Protein AF-A0A376ZKW9-F1 (afdb_monomer_lite)

Radius of gyration: 16.76 Å; chains: 1; bounding box: 51×26×42 Å

Organism: Escherichia coli (NCBI:txid562)

Secondary structure (DSSP, 8-state):
-GGG------HHHHHHHHHHT--STTT---BHHHHHHHH--BGGGTBS--HHHHHHH-THHHHSS-SSS----B-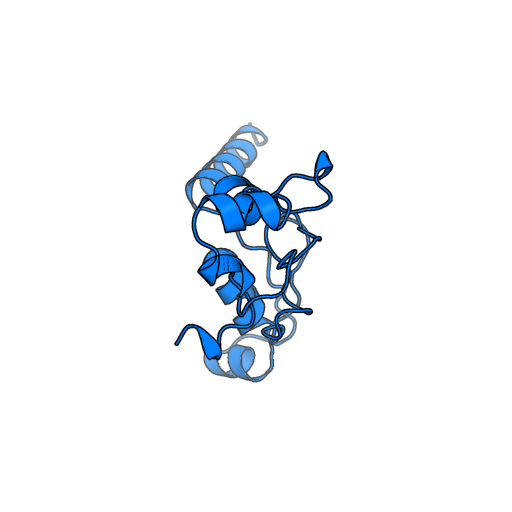TTS--EE--HHHHHHHT--TTPEEPPP--HHHHHHHHHHHHTS--

Sequence (120 aa):
MAQSAASWIELCDWVPALLSGTTRPQDIRRGRCSAGHKSLWHESWGGLPPASFFDELDPLLNRHLPSPLFTDTWTADIPVGTLCPEWAQRLGLPESVVISGGAFDCHMAQLAQAHSLTHW

Structure (mmCIF, N/CA/C/O backbone):
data_AF-A0A376ZKW9-F1
#
_entry.id   AF-A0A376ZKW9-F1
#
loop_
_atom_site.group_PDB
_atom_site.id
_atom_site.type_symbol
_atom_site.label_atom_id
_atom_site.label_alt_id
_atom_site.label_comp_id
_atom_site.label_asym_id
_atom_site.label_entity_id
_atom_site.label_seq_id
_atom_site.pdbx_PDB_ins_code
_atom_site.Cartn_x
_atom_site.Cartn_y
_atom_site.Cartn_z
_atom_site.occupancy
_atom_site.B_iso_or_equiv
_atom_site.auth_seq_id
_atom_site.auth_comp_id
_atom_site.auth_asym_id
_atom_site.auth_atom_id
_atom_site.pdbx_PDB_model_num
ATOM 1 N N . MET A 1 1 ? 21.704 2.973 3.238 1.00 59.31 1 MET A N 1
ATOM 2 C CA . MET A 1 1 ? 20.279 3.224 2.923 1.00 59.31 1 MET A CA 1
ATOM 3 C C . MET A 1 1 ? 19.824 2.373 1.741 1.00 59.31 1 MET A C 1
ATOM 5 O O . MET A 1 1 ? 18.978 1.524 1.963 1.00 59.31 1 MET A O 1
ATOM 9 N N . ALA A 1 2 ? 20.424 2.492 0.546 1.00 70.38 2 ALA A N 1
ATOM 10 C CA . ALA A 1 2 ? 20.012 1.710 -0.635 1.00 70.38 2 ALA A CA 1
ATOM 11 C C . ALA A 1 2 ? 20.036 0.176 -0.444 1.00 70.38 2 ALA A C 1
ATOM 13 O O . ALA A 1 2 ? 19.089 -0.499 -0.818 1.00 70.38 2 ALA A O 1
ATOM 14 N N . GLN A 1 3 ? 21.072 -0.374 0.201 1.00 79.31 3 GLN A N 1
ATOM 15 C CA . GLN A 1 3 ? 21.231 -1.828 0.396 1.00 79.31 3 GLN A CA 1
ATOM 16 C C . GLN A 1 3 ? 20.186 -2.472 1.327 1.00 79.31 3 GLN A C 1
ATOM 18 O O . GLN A 1 3 ? 20.089 -3.692 1.374 1.00 79.31 3 GLN A O 1
ATOM 23 N N . SER A 1 4 ? 19.445 -1.673 2.100 1.00 85.88 4 SER A N 1
ATOM 24 C CA . SER A 1 4 ? 18.435 -2.161 3.053 1.00 85.88 4 SER A CA 1
ATOM 25 C C . SER A 1 4 ? 17.008 -1.870 2.593 1.00 85.88 4 SER A C 1
ATOM 27 O O . SER A 1 4 ? 16.061 -2.180 3.311 1.00 85.88 4 SER A O 1
ATOM 29 N N . ALA A 1 5 ? 16.843 -1.236 1.429 1.00 86.75 5 ALA A N 1
ATOM 30 C CA . ALA A 1 5 ? 15.532 -0.993 0.857 1.00 86.75 5 ALA A CA 1
ATOM 31 C C . ALA A 1 5 ? 14.960 -2.307 0.308 1.00 86.75 5 ALA A C 1
ATOM 33 O O . ALA A 1 5 ? 15.656 -3.050 -0.374 1.00 86.75 5 ALA A O 1
ATOM 34 N N . ALA A 1 6 ? 13.690 -2.579 0.609 1.00 88.75 6 ALA A N 1
ATOM 35 C CA . ALA A 1 6 ? 12.981 -3.770 0.130 1.00 88.75 6 ALA A CA 1
ATOM 36 C C . ALA A 1 6 ? 11.796 -3.430 -0.789 1.00 88.75 6 ALA A C 1
ATOM 38 O O . ALA A 1 6 ? 11.310 -4.289 -1.515 1.00 88.75 6 ALA A O 1
ATOM 39 N N . SER A 1 7 ? 11.308 -2.188 -0.741 1.00 91.25 7 SER A N 1
ATOM 40 C CA . SER A 1 7 ? 10.211 -1.689 -1.570 1.00 91.25 7 SER A CA 1
ATOM 41 C C . SER A 1 7 ? 10.191 -0.162 -1.560 1.00 91.25 7 SER A C 1
ATOM 43 O O . SER A 1 7 ? 10.809 0.476 -0.707 1.00 91.25 7 SER A O 1
ATOM 45 N N . TRP A 1 8 ? 9.409 0.407 -2.472 1.00 90.38 8 TRP A N 1
ATOM 46 C CA . TRP A 1 8 ? 8.934 1.785 -2.430 1.00 90.38 8 TRP A CA 1
ATOM 47 C C . TRP A 1 8 ? 7.417 1.822 -2.176 1.00 90.38 8 TRP A C 1
ATOM 49 O O . TRP A 1 8 ? 6.711 0.862 -2.510 1.00 90.38 8 TRP A O 1
ATOM 59 N N . ILE A 1 9 ? 6.926 2.890 -1.548 1.00 93.19 9 ILE A N 1
ATOM 60 C CA . ILE A 1 9 ? 5.506 3.127 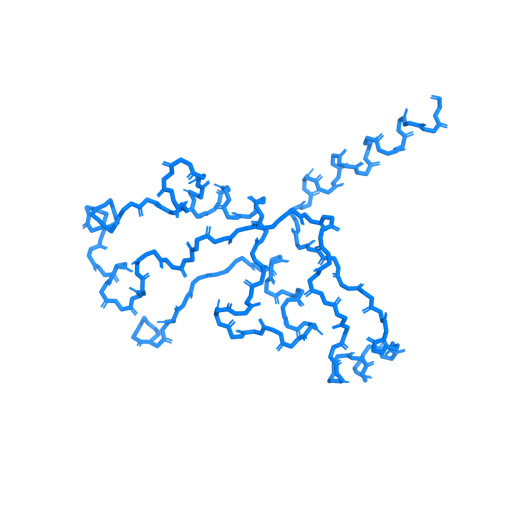-1.261 1.00 93.19 9 ILE A CA 1
ATOM 61 C C . ILE A 1 9 ? 5.254 4.635 -1.098 1.00 93.19 9 ILE A C 1
ATOM 63 O O . ILE A 1 9 ? 6.109 5.342 -0.565 1.00 93.19 9 ILE A O 1
ATOM 67 N N . GLU A 1 10 ? 4.083 5.117 -1.522 1.00 94.38 10 GLU A N 1
ATOM 68 C CA . GLU A 1 10 ? 3.627 6.475 -1.210 1.00 94.38 10 GLU A CA 1
ATOM 69 C C . GLU A 1 10 ? 3.164 6.628 0.240 1.00 94.38 10 GLU A C 1
ATOM 71 O O . GLU A 1 10 ? 2.652 5.696 0.864 1.00 94.38 10 GLU A O 1
ATOM 76 N N . LEU A 1 11 ? 3.252 7.851 0.763 1.00 93.88 11 LEU A N 1
ATOM 77 C CA . LEU A 1 11 ? 2.831 8.135 2.137 1.00 93.88 11 LEU A CA 1
ATOM 78 C C . LEU A 1 11 ? 1.331 7.878 2.353 1.00 93.88 11 LEU A C 1
ATOM 80 O O . LEU A 1 11 ? 0.938 7.381 3.409 1.00 93.88 11 LEU A O 1
ATOM 84 N N . CYS A 1 12 ? 0.501 8.191 1.352 1.00 93.00 12 CYS A N 1
ATOM 85 C CA . CYS A 1 12 ? -0.945 7.983 1.429 1.00 93.00 12 CYS A CA 1
ATOM 86 C C . CYS A 1 12 ? -1.330 6.501 1.545 1.00 93.00 12 CYS A C 1
ATOM 88 O O . CYS A 1 12 ? -2.382 6.216 2.105 1.00 93.00 12 CYS A O 1
ATOM 90 N N . ASP A 1 13 ? -0.473 5.576 1.102 1.00 94.88 13 ASP A N 1
ATOM 91 C CA . ASP A 1 13 ? -0.650 4.129 1.276 1.00 94.88 13 ASP A CA 1
ATOM 92 C C . ASP A 1 13 ? 0.046 3.611 2.544 1.00 94.88 13 ASP A C 1
ATOM 94 O O . ASP A 1 13 ? -0.426 2.676 3.193 1.00 94.88 13 ASP A O 1
ATOM 98 N N . TRP A 1 14 ? 1.160 4.243 2.934 1.00 96.31 14 TRP A N 1
ATOM 99 C CA . TRP A 1 14 ? 1.902 3.887 4.142 1.00 96.31 14 TRP A CA 1
ATOM 100 C C . TRP A 1 14 ? 1.100 4.132 5.415 1.00 96.31 14 TRP A C 1
ATOM 102 O O . TRP A 1 14 ? 1.113 3.290 6.309 1.00 96.31 14 TRP A O 1
ATOM 112 N N . VAL A 1 15 ? 0.389 5.260 5.510 1.00 96.44 15 VAL A N 1
ATOM 113 C CA . VAL A 1 15 ? -0.397 5.590 6.708 1.00 96.44 15 VAL A CA 1
ATOM 114 C C . VAL A 1 15 ? -1.491 4.542 6.969 1.00 96.44 15 VAL A C 1
ATOM 116 O O . VAL A 1 15 ? -1.499 3.989 8.068 1.00 96.44 15 VAL A O 1
ATOM 119 N N . PRO A 1 16 ? -2.357 4.174 6.002 1.00 95.62 16 PRO A N 1
ATOM 120 C CA . PRO A 1 16 ? -3.300 3.072 6.174 1.00 95.62 16 PRO A CA 1
ATOM 121 C C . PRO A 1 16 ? -2.637 1.749 6.569 1.00 95.62 16 PRO A C 1
ATOM 123 O O . PRO A 1 16 ? -3.116 1.099 7.493 1.00 95.62 16 PRO A O 1
ATOM 126 N N . ALA A 1 17 ? -1.520 1.377 5.930 1.00 97.00 17 ALA A N 1
ATOM 127 C CA . ALA A 1 17 ? -0.794 0.144 6.247 1.00 97.00 17 ALA A CA 1
ATOM 128 C C . ALA A 1 17 ? -0.204 0.145 7.668 1.00 97.00 17 ALA A C 1
ATOM 130 O O . ALA A 1 17 ? -0.170 -0.885 8.342 1.00 97.00 17 ALA A O 1
ATOM 131 N N . LEU A 1 18 ? 0.260 1.303 8.138 1.00 97.62 18 LEU A N 1
ATOM 132 C CA . LEU A 1 18 ? 0.753 1.496 9.496 1.00 97.62 18 LEU A CA 1
ATOM 133 C C . LEU A 1 18 ? -0.382 1.351 10.516 1.00 97.62 18 LEU A C 1
ATOM 135 O O . LEU A 1 18 ? -0.214 0.657 11.517 1.00 97.62 18 LEU A O 1
ATOM 139 N N . LEU A 1 19 ? -1.535 1.964 10.236 1.00 97.88 19 LEU A N 1
ATOM 140 C CA . LEU A 1 19 ? -2.724 1.908 11.086 1.00 97.88 19 LEU A CA 1
ATOM 141 C C . LEU A 1 19 ? -3.326 0.498 11.167 1.00 97.88 19 LEU A C 1
ATOM 143 O O . LEU A 1 19 ? -3.829 0.122 12.223 1.00 97.88 19 LEU A O 1
ATOM 147 N N . SER A 1 20 ? -3.258 -0.287 10.088 1.00 97.38 20 SER A N 1
ATOM 148 C CA . SER A 1 20 ? -3.754 -1.670 10.034 1.00 97.38 20 SER A CA 1
ATOM 149 C C . SER A 1 20 ? -2.730 -2.723 10.469 1.00 97.38 20 SER A C 1
ATOM 151 O O . SER A 1 20 ? -3.075 -3.894 10.618 1.00 97.38 20 SER A O 1
ATOM 153 N N . GLY A 1 21 ? -1.462 -2.345 10.657 1.00 97.25 21 GLY A N 1
ATOM 154 C CA . GLY A 1 21 ? -0.378 -3.284 10.961 1.00 97.25 21 GLY A CA 1
ATOM 155 C C . GLY A 1 21 ? 0.075 -4.144 9.771 1.00 97.25 21 GLY A C 1
ATOM 156 O O . GLY A 1 21 ? 0.739 -5.161 9.965 1.00 97.25 21 GLY A O 1
ATOM 157 N N . THR A 1 22 ? -0.242 -3.755 8.533 1.00 96.38 22 THR A N 1
ATOM 158 C CA . THR A 1 22 ? 0.118 -4.481 7.300 1.00 96.38 22 THR A CA 1
ATOM 159 C C . THR A 1 22 ? 1.349 -3.878 6.612 1.00 96.38 22 THR A C 1
ATOM 161 O O . THR A 1 22 ? 1.363 -3.687 5.401 1.00 96.38 22 THR A O 1
ATOM 164 N N . THR A 1 23 ? 2.392 -3.536 7.376 1.00 95.75 23 THR A N 1
ATOM 165 C CA . THR A 1 23 ? 3.574 -2.786 6.893 1.00 95.75 23 THR A CA 1
ATOM 166 C C . THR A 1 23 ? 4.637 -3.633 6.191 1.00 95.75 23 THR A C 1
ATOM 168 O O . THR A 1 23 ? 5.613 -3.093 5.668 1.00 95.75 23 THR A O 1
ATOM 171 N N . ARG A 1 24 ? 4.485 -4.961 6.165 1.00 94.62 24 ARG A N 1
ATOM 172 C CA . ARG A 1 24 ? 5.384 -5.841 5.406 1.00 94.62 24 ARG A CA 1
ATOM 173 C C . ARG A 1 24 ? 5.153 -5.618 3.901 1.00 94.62 24 ARG A C 1
ATOM 175 O O . ARG A 1 24 ? 3.994 -5.615 3.494 1.00 94.62 24 ARG A O 1
ATOM 182 N N . PRO A 1 25 ? 6.193 -5.466 3.056 1.00 92.62 25 PRO A N 1
ATOM 183 C CA . PRO A 1 25 ? 6.037 -5.077 1.648 1.00 92.62 25 PRO A CA 1
ATOM 184 C C . PRO A 1 25 ? 5.012 -5.875 0.829 1.00 92.62 25 PRO A C 1
ATOM 186 O O . PRO A 1 25 ? 4.352 -5.295 -0.037 1.00 92.62 25 PRO A O 1
ATOM 189 N N . GLN A 1 26 ? 4.885 -7.174 1.115 1.00 91.88 26 GLN A N 1
ATOM 190 C CA . GLN A 1 26 ? 3.961 -8.105 0.466 1.00 91.88 26 GLN A CA 1
ATOM 191 C C . GLN A 1 26 ? 2.506 -8.004 0.956 1.00 91.88 26 GLN A C 1
ATOM 193 O O . GLN A 1 26 ? 1.607 -8.477 0.274 1.00 91.88 26 GLN A O 1
ATOM 198 N N . ASP A 1 27 ? 2.269 -7.396 2.119 1.00 94.31 27 ASP A N 1
ATOM 199 C CA . ASP A 1 27 ? 0.937 -7.251 2.722 1.00 94.31 27 ASP A CA 1
ATOM 200 C C . ASP A 1 27 ? 0.353 -5.841 2.537 1.00 94.31 27 ASP A C 1
ATOM 202 O O . ASP A 1 27 ? -0.831 -5.611 2.788 1.00 94.31 27 ASP A O 1
ATOM 206 N N . ILE A 1 28 ? 1.171 -4.884 2.091 1.00 94.75 28 ILE A N 1
ATOM 207 C CA . ILE A 1 28 ? 0.749 -3.505 1.842 1.00 94.75 28 ILE A CA 1
ATOM 208 C C . ILE A 1 28 ? -0.211 -3.458 0.650 1.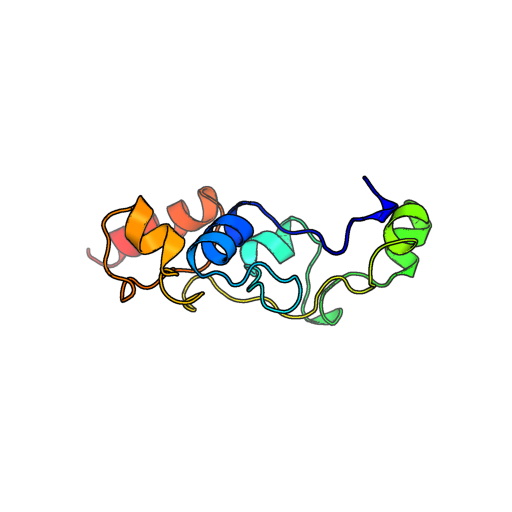00 94.75 28 ILE A C 1
ATOM 210 O O . ILE A 1 28 ? 0.167 -3.756 -0.488 1.00 94.75 28 ILE A O 1
ATOM 214 N N . ARG A 1 29 ? -1.418 -2.938 0.895 1.00 94.50 29 ARG A N 1
ATOM 215 C CA . ARG A 1 29 ? -2.358 -2.550 -0.160 1.00 94.50 29 ARG A CA 1
ATOM 216 C C . ARG A 1 29 ? -2.003 -1.170 -0.712 1.00 94.50 29 ARG A C 1
ATOM 218 O O . ARG A 1 29 ? -2.177 -0.168 -0.030 1.00 94.50 29 ARG A O 1
ATOM 225 N N . ARG A 1 30 ? -1.497 -1.128 -1.946 1.00 94.62 30 ARG A N 1
ATOM 226 C CA . ARG A 1 30 ? -1.086 0.095 -2.655 1.00 94.62 30 ARG A CA 1
ATOM 227 C C . ARG A 1 30 ? -2.240 0.682 -3.467 1.00 94.62 30 ARG A C 1
ATOM 229 O O . ARG A 1 30 ? -2.862 -0.020 -4.268 1.00 94.62 30 ARG A O 1
ATOM 236 N N . GLY A 1 31 ? -2.515 1.968 -3.295 1.00 93.38 31 GLY A N 1
ATOM 237 C CA . GLY A 1 31 ? -3.556 2.672 -4.022 1.00 93.38 31 GLY A CA 1
ATOM 238 C C . GLY A 1 31 ? -3.290 2.690 -5.527 1.00 93.38 31 GLY A C 1
ATOM 239 O O . GLY A 1 31 ? -2.191 2.982 -5.995 1.00 93.38 31 GLY A O 1
ATOM 240 N N . ARG A 1 32 ? -4.323 2.427 -6.331 1.00 92.19 32 ARG A N 1
ATOM 241 C CA . ARG A 1 32 ? -4.252 2.542 -7.798 1.00 92.19 32 ARG A CA 1
ATOM 242 C C . ARG A 1 32 ? -3.940 3.970 -8.242 1.00 92.19 32 ARG A C 1
ATOM 244 O O . ARG A 1 32 ? -3.221 4.181 -9.213 1.00 92.19 32 ARG A O 1
ATOM 251 N N . CYS A 1 33 ? -4.452 4.942 -7.489 1.00 87.19 33 CYS A N 1
ATOM 252 C CA . CYS A 1 33 ? -4.190 6.363 -7.669 1.00 87.19 33 CYS A CA 1
ATOM 253 C C . CYS A 1 33 ? -2.690 6.690 -7.572 1.00 87.19 33 CYS A C 1
ATOM 255 O O . CYS A 1 33 ? -2.117 7.239 -8.514 1.00 87.19 33 CYS A O 1
ATOM 257 N N . SER A 1 34 ? -2.063 6.363 -6.442 1.00 90.62 34 SER A N 1
ATOM 258 C CA . SER A 1 34 ? -0.645 6.617 -6.166 1.00 90.62 34 SER A CA 1
ATOM 259 C C . SER A 1 34 ? 0.252 5.824 -7.109 1.00 90.62 34 SER A C 1
ATOM 261 O O . SER A 1 34 ? 1.100 6.411 -7.781 1.00 90.62 34 SER A O 1
ATOM 263 N N . ALA A 1 35 ? 0.014 4.518 -7.236 1.00 90.94 35 ALA A N 1
ATOM 264 C CA . ALA A 1 35 ? 0.811 3.640 -8.084 1.00 90.94 35 ALA A CA 1
ATOM 265 C C . ALA A 1 35 ? 0.818 4.091 -9.557 1.00 90.94 35 ALA A C 1
ATOM 267 O O . ALA A 1 35 ? 1.882 4.146 -10.176 1.00 90.94 35 ALA A O 1
ATOM 268 N N . GLY A 1 36 ? -0.336 4.478 -10.113 1.00 88.19 36 GLY A N 1
ATOM 269 C CA . GLY A 1 36 ? -0.422 4.947 -11.500 1.00 88.19 36 GLY A CA 1
ATOM 270 C C . GLY A 1 36 ? 0.370 6.235 -11.743 1.00 88.19 36 GLY A C 1
ATOM 271 O O . GLY A 1 36 ? 1.179 6.307 -12.663 1.00 88.19 36 GLY A O 1
ATOM 272 N N . HIS A 1 37 ? 0.198 7.244 -10.882 1.00 87.12 37 HIS A N 1
ATOM 273 C CA . HIS A 1 37 ? 0.789 8.572 -11.094 1.00 87.12 37 HIS A CA 1
ATOM 274 C C . HIS A 1 37 ? 2.253 8.689 -10.658 1.00 87.12 37 HIS A C 1
ATOM 276 O O . HIS A 1 37 ? 2.928 9.638 -11.060 1.00 87.12 37 HIS A O 1
ATOM 282 N N . LYS A 1 38 ? 2.736 7.786 -9.794 1.00 88.25 38 LYS A N 1
ATOM 283 C CA . LYS A 1 38 ? 4.054 7.909 -9.150 1.00 88.25 38 LYS A CA 1
ATOM 284 C C . LYS A 1 38 ? 4.970 6.709 -9.351 1.00 88.25 38 LYS A C 1
ATOM 286 O O . LYS A 1 38 ? 6.178 6.860 -9.209 1.00 88.25 38 LYS A O 1
ATOM 291 N N . SER A 1 39 ? 4.430 5.548 -9.719 1.00 88.50 39 SER A N 1
ATOM 292 C CA . SER A 1 39 ? 5.222 4.342 -10.005 1.00 88.50 39 SER A CA 1
ATOM 293 C C . SER A 1 39 ? 5.121 3.882 -11.454 1.00 88.50 39 SER A C 1
ATOM 295 O O . SER A 1 39 ? 5.677 2.840 -11.781 1.00 88.50 39 SER A O 1
ATOM 297 N N . LEU A 1 40 ? 4.438 4.639 -12.323 1.00 91.19 40 LEU A N 1
ATOM 298 C CA . LEU A 1 40 ? 4.166 4.239 -13.708 1.00 91.19 40 LEU A CA 1
ATOM 299 C C . LEU A 1 40 ? 3.397 2.910 -13.769 1.00 91.19 40 LEU A C 1
ATOM 301 O O . LEU A 1 40 ? 3.635 2.087 -14.648 1.00 91.19 40 LEU A O 1
ATOM 305 N N . TRP A 1 41 ? 2.507 2.665 -12.804 1.00 93.88 41 TRP A N 1
ATOM 306 C CA . TRP A 1 41 ? 1.758 1.418 -12.788 1.00 93.88 41 TRP A CA 1
ATOM 307 C C . TRP A 1 41 ? 0.720 1.386 -13.912 1.00 93.88 41 TRP A C 1
ATOM 309 O O . TRP A 1 41 ? -0.073 2.320 -14.054 1.00 93.88 41 TRP A O 1
ATOM 319 N N . HIS A 1 42 ? 0.680 0.291 -14.667 1.00 90.75 42 HIS A N 1
ATOM 320 C CA . HIS A 1 42 ? -0.355 0.025 -15.655 1.00 90.75 42 HIS A CA 1
ATOM 321 C C . HIS A 1 42 ? -0.618 -1.481 -15.799 1.00 90.75 42 HIS A C 1
ATOM 323 O O . HIS A 1 42 ? 0.306 -2.288 -15.921 1.00 90.75 42 HIS A O 1
ATOM 329 N N . GLU A 1 43 ? -1.897 -1.866 -15.843 1.00 89.38 43 GLU A N 1
ATOM 330 C CA . GLU A 1 43 ? -2.319 -3.273 -15.907 1.00 89.38 43 GLU A CA 1
ATOM 331 C C . GLU A 1 43 ? -1.773 -3.992 -17.148 1.00 89.38 43 GLU A C 1
ATOM 333 O O . GLU A 1 43 ? -1.310 -5.126 -17.055 1.00 89.38 43 GLU A O 1
ATOM 338 N N . SER A 1 44 ? -1.723 -3.313 -18.302 1.00 88.94 44 SER A N 1
ATOM 339 C CA . SER A 1 44 ? -1.204 -3.910 -19.543 1.00 88.94 44 SER A CA 1
ATOM 340 C C . SER A 1 44 ? 0.290 -4.253 -19.494 1.00 88.94 44 SER A C 1
ATOM 342 O O . SER A 1 44 ? 0.780 -4.925 -20.396 1.00 88.94 44 SER A O 1
ATOM 344 N N . TRP A 1 45 ? 1.028 -3.753 -18.499 1.00 85.19 45 TRP A N 1
ATOM 345 C CA . TRP A 1 45 ? 2.442 -4.072 -18.280 1.00 85.19 45 TRP A CA 1
ATOM 346 C C . TRP A 1 45 ? 2.634 -5.163 -17.222 1.00 85.19 45 TRP A C 1
ATOM 348 O O . TRP A 1 45 ? 3.764 -5.511 -16.898 1.00 85.19 45 TRP A O 1
ATOM 358 N N . GLY A 1 46 ? 1.544 -5.706 -16.666 1.00 87.06 46 GLY A N 1
ATOM 359 C CA . GLY A 1 46 ? 1.610 -6.598 -15.509 1.00 87.06 46 GLY A CA 1
ATOM 360 C C . GLY A 1 46 ? 2.009 -5.871 -14.222 1.00 87.06 46 GLY A C 1
ATOM 361 O O . GLY A 1 46 ? 2.481 -6.501 -13.279 1.00 87.06 46 GLY A O 1
ATOM 362 N N . GLY A 1 47 ? 1.843 -4.546 -14.184 1.00 92.31 47 GLY A N 1
ATOM 363 C CA . GLY A 1 47 ? 2.138 -3.721 -13.025 1.00 92.31 47 GLY A CA 1
ATOM 364 C C . GLY A 1 47 ? 3.083 -2.580 -13.357 1.00 92.31 47 GLY A C 1
ATOM 365 O O . GLY A 1 47 ? 2.625 -1.496 -13.684 1.00 92.31 47 GLY A O 1
ATOM 366 N N . LEU A 1 48 ? 4.391 -2.800 -13.253 1.00 92.62 48 LEU A N 1
ATOM 367 C CA . LEU A 1 48 ? 5.414 -1.765 -13.444 1.00 92.62 48 LEU A CA 1
ATOM 368 C C . LEU A 1 48 ? 6.164 -1.954 -14.775 1.00 92.62 48 LEU A C 1
ATOM 370 O O . LEU A 1 48 ? 6.120 -3.048 -15.340 1.00 92.62 48 LEU A O 1
ATOM 374 N N . PRO A 1 49 ? 6.885 -0.928 -15.271 1.00 91.88 49 PRO A N 1
ATOM 375 C CA . PRO A 1 49 ? 7.804 -1.094 -16.393 1.00 91.88 49 PRO A CA 1
ATOM 376 C C . PRO A 1 49 ? 8.815 -2.236 -16.164 1.00 91.88 49 PRO A C 1
ATOM 378 O O . PRO A 1 49 ? 9.177 -2.518 -15.016 1.00 91.88 49 PRO A O 1
ATOM 381 N N . PRO A 1 50 ? 9.302 -2.893 -17.233 1.00 90.62 50 PRO A N 1
ATOM 382 C CA . PRO A 1 50 ?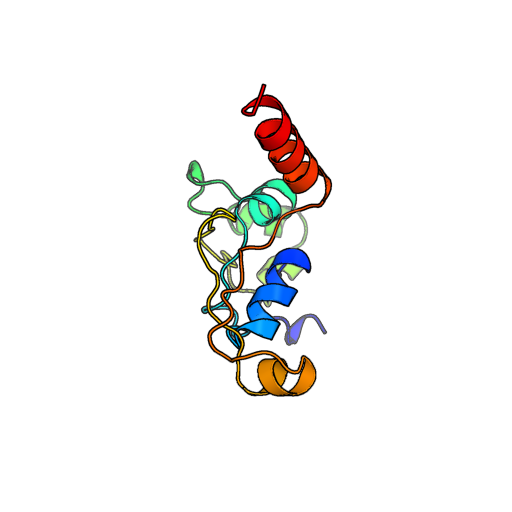 10.273 -3.978 -17.112 1.00 90.62 50 PRO A CA 1
ATOM 383 C C . PRO A 1 50 ? 11.591 -3.485 -16.505 1.00 90.62 50 PRO A C 1
ATOM 385 O O . PRO A 1 50 ? 11.961 -2.326 -16.681 1.00 90.62 50 PRO A O 1
ATOM 388 N N . ALA A 1 51 ? 12.349 -4.380 -15.861 1.00 90.56 51 ALA A N 1
ATOM 389 C CA . ALA A 1 51 ? 13.642 -4.048 -15.252 1.00 90.56 51 ALA A CA 1
ATOM 390 C C . ALA A 1 51 ? 14.571 -3.278 -16.209 1.00 90.56 51 ALA A C 1
ATOM 392 O O . ALA A 1 51 ? 15.134 -2.259 -15.819 1.00 90.56 51 ALA A O 1
ATOM 393 N N . SER A 1 52 ? 14.628 -3.680 -17.485 1.00 92.06 52 SER A N 1
ATOM 394 C CA . SER A 1 52 ? 15.460 -3.029 -18.505 1.00 92.06 52 SER A CA 1
ATOM 395 C C . SER A 1 52 ? 15.184 -1.530 -18.663 1.00 92.06 52 SER A C 1
ATOM 397 O O . SER A 1 52 ? 16.115 -0.770 -18.894 1.00 92.06 52 SER A O 1
ATOM 399 N N . PHE A 1 53 ? 13.934 -1.084 -18.484 1.00 91.69 53 PHE A N 1
ATOM 400 C CA . PHE A 1 53 ? 13.581 0.339 -18.522 1.00 91.69 53 PHE A CA 1
ATOM 401 C C . PHE A 1 53 ? 14.279 1.126 -17.404 1.00 91.69 53 PHE A C 1
ATOM 403 O O . PHE A 1 53 ? 14.780 2.226 -17.623 1.00 91.69 53 PHE A O 1
ATOM 410 N N . PHE A 1 54 ? 14.337 0.557 -16.198 1.00 89.88 54 PHE A N 1
ATOM 411 C CA . PHE A 1 54 ? 15.018 1.183 -15.066 1.00 89.88 54 PHE A CA 1
ATOM 412 C C . PHE A 1 54 ? 16.541 1.031 -15.146 1.00 89.88 54 PHE A C 1
ATOM 414 O O . PHE A 1 54 ? 17.245 1.932 -14.702 1.00 89.88 54 PHE A O 1
ATOM 421 N N . ASP A 1 55 ? 17.052 -0.047 -15.750 1.00 91.69 55 ASP A N 1
ATOM 422 C CA . ASP A 1 55 ? 18.492 -0.223 -15.991 1.00 91.69 55 ASP A CA 1
ATOM 423 C C . ASP A 1 55 ? 19.043 0.807 -16.987 1.00 91.69 55 ASP A C 1
ATOM 425 O O . ASP A 1 55 ? 20.173 1.266 -16.824 1.00 91.69 55 ASP A O 1
ATOM 429 N N . GLU A 1 56 ? 18.248 1.201 -17.990 1.00 93.94 56 GLU A N 1
ATOM 430 C CA . GLU A 1 56 ? 18.592 2.291 -18.913 1.00 93.94 56 GLU A CA 1
ATOM 431 C C . GLU A 1 56 ? 18.662 3.657 -18.211 1.00 93.94 56 GLU A C 1
ATOM 433 O O . GLU A 1 56 ? 19.446 4.514 -18.622 1.00 93.94 56 GLU A O 1
ATOM 438 N N . LEU A 1 57 ? 17.875 3.861 -17.147 1.00 90.62 57 LEU A N 1
ATOM 439 C CA . LEU A 1 57 ? 17.913 5.081 -16.340 1.00 90.62 57 LEU A CA 1
ATOM 440 C C . LEU A 1 57 ? 19.101 5.080 -15.367 1.00 90.62 57 LEU A C 1
ATOM 442 O O . LEU A 1 57 ? 19.909 6.006 -15.381 1.00 90.62 57 LEU A O 1
ATOM 446 N N . ASP A 1 58 ? 19.183 4.061 -14.509 1.00 90.12 58 ASP A N 1
ATOM 447 C CA . ASP A 1 58 ? 20.312 3.798 -13.615 1.00 90.12 58 ASP A CA 1
ATOM 448 C C . ASP A 1 58 ? 20.243 2.342 -13.094 1.00 90.12 58 ASP A C 1
ATOM 450 O O . ASP A 1 58 ? 19.319 2.000 -12.344 1.00 90.12 58 ASP A O 1
ATOM 454 N N . PRO A 1 59 ? 21.244 1.484 -13.381 1.00 87.88 59 PRO A N 1
ATOM 455 C CA . PRO A 1 59 ? 21.289 0.101 -12.899 1.00 87.88 59 PRO A CA 1
ATOM 456 C C . PRO A 1 59 ? 21.222 -0.060 -11.372 1.00 87.88 59 PRO A C 1
ATOM 458 O O . PRO A 1 59 ? 20.968 -1.156 -10.871 1.00 87.88 59 PRO A O 1
ATOM 461 N N . LEU A 1 60 ? 21.482 0.995 -10.589 1.00 87.50 60 LEU A N 1
ATOM 462 C CA . LEU A 1 60 ? 21.313 0.969 -9.135 1.00 87.50 60 LEU A CA 1
ATOM 463 C C . LEU A 1 60 ? 19.857 0.748 -8.704 1.00 87.50 60 LEU A C 1
ATOM 465 O O . LEU A 1 60 ? 19.643 0.222 -7.610 1.00 87.50 60 LEU A O 1
ATOM 469 N N . LEU A 1 61 ? 18.878 1.101 -9.544 1.00 83.88 61 LEU A N 1
ATOM 470 C CA . LEU A 1 61 ? 17.452 0.998 -9.227 1.00 83.88 61 LEU A CA 1
ATOM 471 C C . LEU A 1 61 ? 16.977 -0.454 -9.101 1.00 83.88 61 LEU A C 1
ATOM 473 O O . LEU A 1 61 ? 16.206 -0.755 -8.194 1.00 83.88 61 LEU A O 1
ATOM 477 N N . ASN A 1 62 ? 17.486 -1.364 -9.936 1.00 88.19 62 ASN A N 1
ATOM 478 C CA . ASN A 1 62 ? 17.166 -2.794 -9.849 1.00 88.19 62 ASN A CA 1
ATOM 479 C C . ASN A 1 62 ? 18.207 -3.608 -9.069 1.00 88.19 62 ASN A C 1
ATOM 481 O O . ASN A 1 62 ? 17.969 -4.769 -8.752 1.00 88.19 62 ASN A O 1
ATOM 485 N N . ARG A 1 63 ? 19.374 -3.035 -8.743 1.00 85.94 63 ARG A N 1
ATOM 486 C CA . ARG A 1 63 ? 20.478 -3.788 -8.119 1.00 85.94 63 ARG A CA 1
ATOM 487 C C . ARG A 1 63 ? 20.117 -4.391 -6.760 1.00 85.94 63 ARG A C 1
ATOM 489 O O . ARG A 1 63 ? 20.612 -5.462 -6.417 1.00 85.94 63 ARG A O 1
ATOM 496 N N . HIS A 1 64 ? 19.330 -3.672 -5.965 1.00 83.62 64 HIS A N 1
ATOM 497 C CA . HIS A 1 64 ? 19.022 -4.038 -4.577 1.00 83.62 64 HIS A CA 1
ATOM 498 C C . HIS A 1 64 ? 17.525 -4.192 -4.300 1.00 83.62 64 HIS A C 1
ATOM 500 O O . HIS A 1 64 ? 17.152 -4.527 -3.179 1.00 83.62 64 HIS A O 1
ATOM 506 N N . LEU A 1 65 ? 16.677 -3.956 -5.301 1.00 87.12 65 LEU A N 1
ATOM 507 C CA . LEU A 1 65 ? 15.229 -4.020 -5.177 1.00 87.12 65 LEU A CA 1
ATOM 508 C C . LEU A 1 65 ? 14.666 -5.147 -6.050 1.00 87.12 65 LEU A C 1
ATOM 510 O O . LEU A 1 65 ? 15.199 -5.404 -7.129 1.00 87.12 65 LEU A O 1
ATOM 514 N N . PRO A 1 66 ? 13.590 -5.819 -5.610 1.00 87.69 66 PRO A N 1
ATOM 515 C CA . PRO A 1 66 ? 12.904 -6.787 -6.452 1.00 87.69 66 PRO A CA 1
ATOM 516 C C . PRO A 1 66 ? 12.284 -6.093 -7.673 1.00 87.69 66 PRO A C 1
ATOM 518 O O . PRO A 1 66 ? 11.827 -4.953 -7.588 1.00 87.69 66 PRO A O 1
ATOM 521 N N . SER A 1 67 ? 12.240 -6.802 -8.801 1.00 87.69 67 SER A N 1
ATOM 522 C CA . SER A 1 67 ? 11.593 -6.329 -10.025 1.00 87.69 67 SER A CA 1
ATOM 523 C C . SER A 1 67 ? 10.567 -7.363 -10.518 1.00 87.69 67 SER A C 1
ATOM 525 O O . SER A 1 67 ? 10.950 -8.517 -10.730 1.00 87.69 67 SER A O 1
ATOM 527 N N . PRO A 1 68 ? 9.282 -6.987 -10.688 1.00 89.25 68 PRO A N 1
ATOM 528 C CA . PRO A 1 68 ? 8.696 -5.706 -10.284 1.00 89.25 68 PRO A CA 1
ATOM 529 C C . PRO A 1 68 ? 8.631 -5.568 -8.750 1.00 89.25 68 PRO A C 1
ATOM 531 O O . PRO A 1 68 ? 8.582 -6.560 -8.025 1.00 89.25 68 PRO A O 1
ATOM 534 N N . LEU A 1 69 ? 8.588 -4.330 -8.246 1.00 90.62 69 LEU A N 1
ATOM 535 C CA . LEU A 1 69 ? 8.450 -4.050 -6.807 1.00 90.62 69 LEU A CA 1
ATOM 536 C C . LEU A 1 69 ? 7.124 -4.565 -6.223 1.00 90.62 69 LEU A C 1
ATOM 538 O O . LEU A 1 69 ? 7.052 -4.915 -5.046 1.00 90.62 69 LEU A O 1
ATOM 542 N N . PHE A 1 70 ? 6.067 -4.539 -7.032 1.00 92.81 70 PHE A N 1
ATOM 543 C CA . PHE A 1 70 ? 4.722 -5.019 -6.729 1.00 92.81 70 PHE A CA 1
ATOM 544 C C . PHE A 1 70 ? 3.925 -5.139 -8.036 1.00 92.81 70 PHE A C 1
ATOM 546 O O . PHE A 1 70 ? 4.274 -4.511 -9.038 1.00 92.81 70 PHE A O 1
ATOM 553 N N . THR A 1 71 ? 2.845 -5.919 -8.016 1.00 92.50 71 THR A N 1
ATOM 554 C CA . THR A 1 71 ? 1.955 -6.126 -9.173 1.00 92.50 71 THR A CA 1
ATOM 555 C C . THR A 1 71 ? 0.569 -5.550 -8.934 1.00 92.50 71 THR A C 1
ATOM 557 O O . THR A 1 71 ? 0.034 -4.856 -9.794 1.00 92.50 71 THR A O 1
ATOM 560 N N . ASP A 1 72 ? 0.003 -5.790 -7.756 1.00 92.81 72 ASP A N 1
ATOM 561 C CA . ASP A 1 72 ? -1.401 -5.499 -7.494 1.00 92.81 72 ASP A CA 1
ATOM 562 C C . ASP A 1 72 ? -1.598 -4.087 -6.935 1.00 92.81 72 ASP A C 1
ATOM 564 O O . ASP A 1 72 ? -0.767 -3.546 -6.199 1.00 92.81 72 ASP A O 1
ATOM 568 N N . THR A 1 73 ? -2.733 -3.491 -7.296 1.00 94.44 73 THR A N 1
ATOM 569 C CA . THR A 1 73 ? -3.193 -2.193 -6.792 1.00 94.44 73 THR A CA 1
ATOM 570 C C . THR A 1 73 ? -4.675 -2.260 -6.453 1.00 94.44 73 THR A C 1
ATOM 572 O O . THR A 1 73 ? -5.403 -3.095 -6.993 1.00 94.44 73 THR A O 1
ATOM 575 N N . TRP A 1 74 ? -5.143 -1.360 -5.590 1.00 93.94 74 TRP A N 1
ATOM 576 C CA . TRP A 1 74 ? -6.531 -1.332 -5.126 1.00 93.94 74 TRP A CA 1
ATOM 577 C C . TRP A 1 74 ? -7.122 0.071 -5.222 1.00 93.94 74 TRP A C 1
ATOM 579 O O . TRP A 1 74 ? -6.419 1.074 -5.092 1.00 93.94 74 TRP A O 1
ATOM 589 N N . THR A 1 75 ? -8.421 0.156 -5.481 1.00 91.50 75 THR A N 1
ATOM 590 C CA . THR A 1 75 ? -9.166 1.416 -5.437 1.00 91.50 75 THR A CA 1
ATOM 591 C C . THR A 1 75 ? -9.515 1.773 -3.989 1.00 91.50 75 THR A C 1
ATOM 593 O O . THR A 1 75 ? -9.593 0.899 -3.126 1.00 91.50 75 THR A O 1
ATOM 596 N N . ALA A 1 76 ? -9.666 3.069 -3.700 1.00 86.81 76 ALA A N 1
ATOM 597 C CA . ALA A 1 76 ? -9.775 3.577 -2.328 1.00 86.81 76 ALA A CA 1
ATOM 598 C C . ALA A 1 76 ? -11.056 3.137 -1.585 1.00 86.81 76 ALA A C 1
ATOM 600 O O . ALA A 1 76 ? -11.104 3.195 -0.357 1.00 86.81 76 ALA A O 1
ATOM 601 N N . ASP A 1 77 ? -12.073 2.680 -2.320 1.00 85.75 77 ASP A N 1
ATOM 602 C CA . ASP A 1 77 ? -13.321 2.113 -1.799 1.00 85.75 77 ASP A CA 1
ATOM 603 C C . ASP A 1 77 ? -13.136 0.731 -1.155 1.00 85.75 77 ASP A C 1
ATOM 605 O O . ASP A 1 77 ? -13.959 0.320 -0.338 1.00 85.75 77 ASP A O 1
ATOM 609 N N . ILE A 1 78 ? -12.047 0.025 -1.473 1.00 92.50 78 ILE A N 1
ATOM 610 C CA .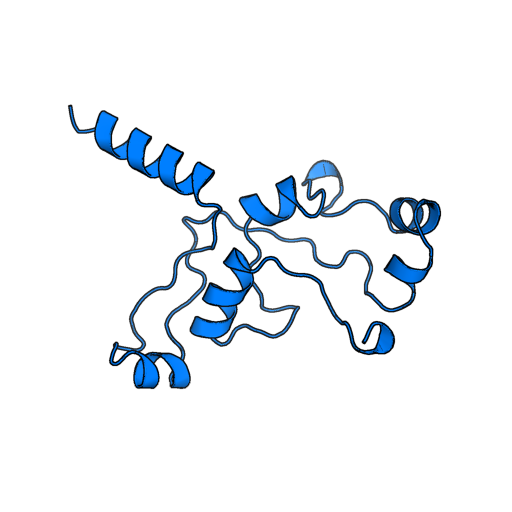 ILE A 1 78 ? -11.724 -1.262 -0.860 1.00 92.50 78 ILE A CA 1
ATOM 611 C C . ILE A 1 78 ? -11.043 -1.003 0.495 1.00 92.50 78 ILE A C 1
ATOM 613 O O . ILE A 1 78 ? -9.973 -0.389 0.529 1.00 92.50 78 ILE A O 1
ATOM 617 N N . PRO A 1 79 ? -11.594 -1.501 1.620 1.00 93.62 79 PRO A N 1
ATOM 618 C CA . PRO A 1 79 ? -10.976 -1.332 2.932 1.00 93.62 79 PRO A CA 1
ATOM 619 C C . PRO A 1 79 ? -9.556 -1.896 2.983 1.00 93.62 79 PRO A C 1
ATOM 621 O O . PRO A 1 79 ? -9.310 -2.994 2.488 1.00 93.62 79 PRO A O 1
ATOM 624 N N . VAL A 1 80 ? -8.622 -1.200 3.631 1.00 94.62 80 VAL A N 1
ATOM 625 C CA . VAL A 1 80 ? -7.262 -1.718 3.872 1.00 94.62 80 VAL A CA 1
ATOM 626 C C . VAL A 1 80 ? -7.264 -2.746 5.001 1.00 94.62 80 VAL A C 1
ATOM 628 O O . VAL A 1 80 ? -6.532 -3.732 4.951 1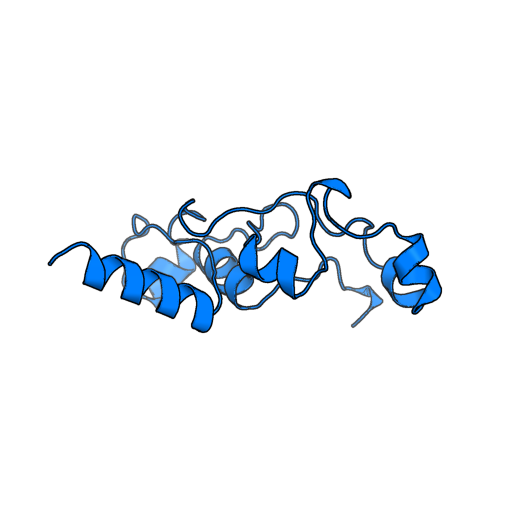.00 94.62 80 VAL A O 1
ATOM 631 N N . GLY A 1 81 ? -8.130 -2.545 5.991 1.00 95.38 81 GLY A N 1
ATOM 632 C CA . GLY A 1 81 ? -8.267 -3.385 7.172 1.00 95.38 81 GLY A CA 1
ATOM 633 C C . GLY A 1 81 ? -8.984 -2.619 8.275 1.00 95.38 81 GLY A C 1
ATOM 634 O O . GLY A 1 81 ? -9.717 -1.667 7.999 1.00 95.38 81 GLY A O 1
ATOM 635 N N . THR A 1 82 ? -8.750 -3.013 9.520 1.00 98.12 82 THR A N 1
ATOM 636 C CA . THR A 1 82 ? -9.185 -2.260 10.699 1.00 98.12 82 THR A CA 1
ATOM 637 C C . THR A 1 82 ? -7.982 -1.814 11.525 1.00 98.12 82 THR A C 1
ATOM 639 O O . THR A 1 82 ? -6.859 -2.241 11.248 1.00 98.12 82 THR A O 1
ATOM 642 N N . LEU A 1 83 ? -8.189 -0.924 12.500 1.00 98.25 83 LEU A N 1
ATOM 643 C CA . LEU A 1 83 ? -7.109 -0.460 13.379 1.00 98.25 83 LEU A CA 1
ATOM 644 C C . LEU A 1 83 ? -6.434 -1.631 14.098 1.00 98.25 83 LEU A C 1
ATOM 646 O O . LEU A 1 83 ? -7.103 -2.462 14.708 1.00 98.25 83 LEU A O 1
ATOM 650 N N . CYS A 1 84 ? -5.102 -1.657 14.072 1.00 98.12 84 CYS A N 1
ATOM 651 C CA . CYS A 1 84 ? -4.335 -2.581 14.893 1.00 98.12 84 CYS A CA 1
ATOM 652 C C . CYS A 1 84 ? -4.353 -2.137 16.371 1.00 98.12 84 CYS A C 1
ATOM 654 O O . CYS A 1 84 ? -4.552 -0.947 16.652 1.00 98.12 84 CYS A O 1
ATOM 656 N N . PRO A 1 85 ? -4.083 -3.049 17.324 1.00 98.25 85 PRO A N 1
ATOM 657 C CA . PRO A 1 85 ? -4.155 -2.742 18.755 1.00 98.25 85 PRO A CA 1
ATOM 658 C C . PRO A 1 85 ? -3.309 -1.531 19.180 1.00 98.25 85 PRO A C 1
ATOM 660 O O . PRO A 1 85 ? -3.757 -0.701 19.971 1.00 98.25 85 PRO A O 1
ATOM 663 N N . GLU A 1 86 ? -2.102 -1.387 18.615 1.00 98.06 86 GLU A N 1
ATOM 664 C CA . GLU A 1 86 ? -1.196 -0.268 18.917 1.00 98.06 86 GLU A CA 1
ATOM 665 C C . GLU A 1 86 ? -1.838 1.086 18.577 1.00 98.06 86 GLU A C 1
ATOM 667 O O . GLU A 1 86 ? -1.802 2.023 19.379 1.00 98.06 86 GLU A O 1
ATOM 672 N N . TRP A 1 87 ? -2.447 1.198 17.395 1.00 98.00 87 TRP A N 1
ATOM 673 C CA . TRP A 1 87 ? -3.050 2.448 16.937 1.00 98.00 87 TRP A CA 1
ATOM 674 C C . TRP A 1 87 ? -4.441 2.685 17.515 1.00 98.00 87 TRP A C 1
ATOM 676 O O . TRP A 1 87 ? -4.763 3.831 17.826 1.00 98.00 87 TRP A O 1
ATOM 686 N N . ALA A 1 88 ? -5.225 1.633 17.751 1.00 98.31 88 ALA A N 1
ATOM 687 C CA . ALA A 1 88 ? -6.477 1.716 18.497 1.00 98.31 88 ALA A CA 1
ATOM 688 C C . ALA A 1 88 ? -6.250 2.332 19.889 1.00 98.31 88 ALA A C 1
ATOM 690 O O . ALA A 1 88 ? -6.918 3.299 20.264 1.00 98.31 88 ALA A O 1
ATOM 691 N N . GLN A 1 89 ? -5.225 1.861 20.609 1.00 98.06 89 GLN A N 1
ATOM 692 C CA . GLN A 1 89 ? -4.845 2.404 21.912 1.00 98.06 89 GLN A CA 1
ATOM 693 C C . GLN A 1 89 ? -4.381 3.864 21.824 1.00 98.06 89 GLN A C 1
ATOM 695 O O . GLN A 1 89 ? -4.820 4.696 22.617 1.00 98.06 89 GLN A O 1
ATOM 700 N N . ARG A 1 90 ? -3.501 4.195 20.869 1.00 98.00 90 ARG A N 1
ATOM 701 C CA . ARG A 1 90 ? -2.971 5.561 20.712 1.00 98.00 90 ARG A CA 1
ATOM 702 C C . ARG A 1 90 ? -4.039 6.586 20.345 1.00 98.00 90 ARG A C 1
ATOM 704 O O . ARG A 1 90 ? -3.949 7.728 20.784 1.00 98.00 90 ARG A O 1
ATOM 711 N N . LEU A 1 91 ? -5.011 6.189 19.528 1.00 97.25 91 LEU A N 1
ATOM 712 C CA . LEU A 1 91 ? -6.072 7.070 19.037 1.00 97.25 91 LEU A CA 1
ATOM 713 C C . LEU A 1 91 ? -7.300 7.093 19.957 1.00 97.25 91 LEU A C 1
ATOM 715 O O . LEU A 1 91 ? -8.161 7.951 19.784 1.00 97.25 91 LEU A O 1
ATOM 719 N N . GLY A 1 92 ? -7.398 6.168 20.920 1.00 97.75 92 GLY A N 1
ATOM 720 C CA . GLY A 1 92 ? -8.584 6.022 21.767 1.00 97.75 92 GLY A CA 1
ATOM 721 C C . GLY A 1 92 ? -9.816 5.550 20.989 1.00 97.75 92 GLY A C 1
ATOM 722 O O . GLY A 1 92 ? -10.935 5.943 21.315 1.00 97.75 92 GLY A O 1
ATOM 723 N N . LEU A 1 93 ? -9.616 4.740 19.944 1.00 97.88 93 LEU A N 1
ATOM 724 C CA . LEU A 1 93 ? -10.668 4.245 19.055 1.00 97.88 93 LEU A CA 1
ATOM 725 C C . LEU A 1 93 ? -10.792 2.715 19.140 1.00 97.88 93 LEU A C 1
ATOM 727 O O . LEU A 1 93 ? -9.796 2.042 19.402 1.00 97.88 93 LEU A O 1
ATOM 731 N N . PRO A 1 94 ? -11.981 2.138 18.888 1.00 97.75 94 PRO A N 1
ATOM 732 C CA . PRO A 1 94 ? -12.135 0.688 18.804 1.00 97.75 94 PRO A CA 1
ATOM 733 C C . PRO A 1 94 ? -11.327 0.080 17.648 1.00 97.75 94 PRO A C 1
ATOM 735 O O . PRO A 1 94 ? -11.297 0.633 16.548 1.00 97.75 94 PRO A O 1
ATOM 738 N N . GLU A 1 95 ? -10.786 -1.124 17.842 1.00 98.00 95 GLU A N 1
ATOM 739 C CA . GLU A 1 95 ? -10.150 -1.916 16.770 1.00 98.00 95 GLU A CA 1
ATOM 740 C C . GLU A 1 95 ? -11.115 -2.267 15.624 1.00 98.00 95 GLU A C 1
ATOM 742 O O . GLU A 1 95 ? -10.677 -2.657 14.550 1.00 98.00 95 GLU A O 1
ATOM 747 N N . SER A 1 96 ? -12.432 -2.103 15.814 1.00 97.69 96 SER A N 1
ATOM 748 C CA . SER A 1 96 ? -13.449 -2.313 14.776 1.00 97.69 96 SER A CA 1
ATOM 749 C C . SER A 1 96 ? -13.537 -1.178 13.749 1.00 97.69 96 SER A C 1
ATOM 751 O O . SER A 1 96 ? -14.310 -1.283 12.797 1.00 97.69 96 SER A O 1
ATOM 753 N N . VAL A 1 97 ? -12.814 -0.069 13.943 1.00 97.69 97 VAL A N 1
ATOM 754 C CA . VAL A 1 97 ? -12.793 1.043 12.984 1.00 97.69 97 VAL A CA 1
ATOM 755 C C . VAL A 1 97 ? -12.129 0.587 11.688 1.00 97.69 97 VAL A C 1
ATOM 757 O O . VAL A 1 97 ? -10.980 0.150 11.687 1.00 97.69 97 VAL A O 1
ATOM 760 N N . VAL A 1 98 ? -12.866 0.713 10.584 1.00 96.81 98 VAL A N 1
ATOM 761 C CA . VAL A 1 98 ? -12.415 0.355 9.235 1.00 96.81 98 VAL A CA 1
ATOM 762 C C . VAL A 1 98 ? -11.543 1.469 8.657 1.00 96.81 98 VAL A C 1
ATOM 764 O O . VAL A 1 98 ? -11.889 2.646 8.737 1.00 96.81 98 VAL A O 1
ATOM 767 N N . ILE A 1 99 ? -10.427 1.085 8.043 1.00 95.94 99 ILE A N 1
ATOM 768 C CA . ILE A 1 99 ? -9.470 1.981 7.393 1.00 95.94 99 ILE A CA 1
ATOM 769 C C . ILE A 1 99 ? -9.694 1.920 5.879 1.00 95.94 99 ILE A C 1
ATOM 771 O O . ILE A 1 99 ? -9.644 0.842 5.282 1.00 95.94 99 ILE A O 1
ATOM 775 N N . SER A 1 100 ? -9.932 3.072 5.253 1.00 93.31 100 SER A N 1
ATOM 776 C CA . SER A 1 100 ? -10.054 3.211 3.797 1.00 93.31 100 SER A CA 1
ATOM 777 C C . SER A 1 100 ? -8.693 3.208 3.092 1.00 93.31 100 SER A C 1
ATOM 779 O O . SER A 1 100 ? -7.650 3.432 3.711 1.00 93.31 100 SER A O 1
ATOM 781 N N . GLY A 1 101 ? -8.697 2.936 1.784 1.00 88.69 101 GLY A N 1
ATOM 782 C CA . GLY A 1 101 ? -7.500 3.056 0.954 1.00 88.69 101 GLY A CA 1
ATOM 783 C C . GLY A 1 101 ? -7.034 4.505 0.812 1.00 88.69 101 GLY A C 1
ATOM 784 O O . GLY A 1 101 ? -7.838 5.438 0.817 1.00 88.69 101 GLY A O 1
ATOM 785 N N . GLY A 1 102 ? -5.721 4.688 0.668 1.00 82.31 102 GLY A N 1
ATOM 786 C CA . GLY A 1 102 ? -5.111 5.990 0.432 1.00 82.31 102 GLY A CA 1
ATOM 787 C C . GLY A 1 102 ? -5.487 6.590 -0.923 1.00 82.31 102 GLY A C 1
ATOM 788 O O . GLY A 1 102 ? -5.646 5.888 -1.923 1.00 82.31 102 GLY A O 1
ATOM 789 N N . ALA A 1 103 ? -5.586 7.915 -0.972 1.00 78.12 103 ALA A N 1
ATOM 790 C CA . ALA A 1 103 ? -5.719 8.675 -2.209 1.00 78.12 103 ALA A CA 1
ATOM 791 C C . ALA A 1 103 ? -5.093 10.066 -2.045 1.00 78.12 103 ALA A C 1
ATOM 793 O O . ALA A 1 103 ? -4.893 10.540 -0.925 1.00 78.12 103 ALA A O 1
ATOM 794 N N . PHE A 1 104 ? -4.769 10.715 -3.165 1.00 77.00 104 PHE A N 1
ATOM 795 C CA . PHE A 1 104 ? -4.304 12.102 -3.149 1.00 77.00 104 PHE A CA 1
ATOM 796 C C . PHE A 1 104 ? -5.457 13.077 -2.901 1.00 77.00 104 PHE A C 1
ATOM 798 O O . PHE A 1 104 ? -6.606 12.820 -3.268 1.00 77.00 104 PHE A O 1
ATOM 805 N N . ASP A 1 105 ? -5.121 14.212 -2.298 1.00 72.38 105 ASP A N 1
ATOM 806 C CA . ASP A 1 105 ? -6.030 15.299 -1.939 1.00 72.38 105 ASP A CA 1
ATOM 807 C C . ASP A 1 105 ? -6.892 15.777 -3.116 1.00 72.38 105 ASP A C 1
ATOM 809 O O . ASP A 1 105 ? -8.111 15.865 -2.981 1.00 72.38 105 ASP A O 1
ATOM 813 N N . CYS A 1 106 ? -6.297 16.002 -4.288 1.00 62.00 106 CYS A N 1
ATOM 814 C CA . CYS A 1 106 ? -7.013 16.448 -5.480 1.00 62.00 106 CYS A CA 1
ATOM 815 C C . CYS A 1 106 ? -8.053 15.426 -5.966 1.00 62.00 106 CYS A C 1
ATOM 817 O O . CYS A 1 106 ? -9.142 15.803 -6.397 1.00 62.00 106 CYS A O 1
ATOM 819 N N . HIS A 1 107 ? -7.767 14.128 -5.848 1.00 67.81 107 HIS A N 1
ATOM 820 C CA . HIS A 1 107 ? -8.690 13.070 -6.259 1.00 67.81 107 HIS A CA 1
ATOM 821 C C . HIS A 1 107 ? -9.802 12.855 -5.230 1.00 67.81 107 HIS A C 1
ATOM 823 O O . HIS A 1 107 ? -10.954 12.639 -5.605 1.00 67.81 107 HIS A O 1
ATOM 829 N N . MET A 1 108 ? -9.488 12.984 -3.938 1.00 67.25 108 MET A N 1
ATOM 830 C CA . MET A 1 108 ? -10.498 12.964 -2.878 1.00 67.25 108 MET A CA 1
ATOM 831 C C . MET A 1 108 ? -11.422 14.180 -2.953 1.00 67.25 108 MET A C 1
ATOM 833 O O . MET A 1 108 ? -12.631 14.033 -2.784 1.00 67.25 108 MET A O 1
ATOM 837 N N . ALA A 1 109 ? -10.888 15.363 -3.265 1.00 53.81 109 ALA A N 1
ATOM 838 C CA . ALA A 1 109 ? -11.680 16.571 -3.470 1.00 53.81 109 ALA A CA 1
ATOM 839 C C . ALA A 1 109 ? -12.650 16.418 -4.654 1.00 53.81 109 ALA A C 1
ATOM 841 O O . ALA A 1 109 ? -13.825 16.759 -4.525 1.00 53.81 109 ALA A O 1
ATOM 842 N N . GLN A 1 110 ? -12.194 15.833 -5.767 1.00 52.56 110 GLN A N 1
ATOM 843 C CA . GLN A 1 110 ? -13.050 15.537 -6.918 1.00 52.56 110 GLN A CA 1
ATOM 844 C C . GLN A 1 110 ? -14.193 14.572 -6.556 1.00 52.56 110 GLN A C 1
ATOM 846 O O . GLN A 1 110 ? -15.339 14.805 -6.943 1.00 52.56 110 GLN A O 1
ATOM 851 N N . LEU A 1 111 ? -13.910 13.509 -5.792 1.00 58.50 111 LEU A N 1
ATOM 852 C CA . LEU A 1 111 ? -14.937 12.571 -5.320 1.00 58.50 111 LEU A CA 1
ATOM 853 C C . LEU A 1 111 ? -15.933 13.247 -4.368 1.00 58.50 111 LEU A C 1
ATOM 855 O O . LEU A 1 111 ? -17.143 13.112 -4.543 1.00 58.50 111 LEU A O 1
ATOM 859 N N . ALA A 1 112 ? -15.447 14.018 -3.394 1.00 53.62 112 ALA A N 1
ATOM 860 C CA . ALA A 1 112 ? -16.297 14.741 -2.451 1.00 53.62 112 ALA A CA 1
ATOM 861 C C . ALA A 1 112 ? -17.218 15.751 -3.159 1.00 53.62 112 ALA A C 1
ATOM 863 O O . ALA A 1 112 ? -18.388 15.884 -2.799 1.00 53.62 112 ALA A O 1
ATOM 864 N N . GLN A 1 113 ? -16.723 16.420 -4.205 1.00 47.69 113 GLN A N 1
ATOM 865 C CA . GLN A 1 113 ? -17.525 17.330 -5.021 1.00 47.69 113 GLN A CA 1
ATOM 866 C C . GLN A 1 113 ? -18.555 16.589 -5.889 1.00 47.69 113 GLN A C 1
ATOM 868 O O . GLN A 1 113 ? -19.675 17.062 -6.050 1.00 47.69 113 GLN A O 1
ATOM 873 N N . ALA A 1 114 ? -18.232 15.405 -6.414 1.00 54.81 114 ALA A N 1
ATOM 874 C CA . ALA A 1 114 ? -19.199 14.589 -7.153 1.00 54.81 114 ALA A CA 1
ATOM 875 C C . ALA A 1 114 ? -20.355 14.091 -6.257 1.00 54.81 114 ALA A C 1
ATOM 877 O O . ALA A 1 114 ? -21.511 14.058 -6.687 1.00 54.81 114 ALA A O 1
ATOM 878 N N . HIS A 1 115 ? -20.072 13.766 -4.991 1.00 51.31 115 HIS A N 1
ATOM 879 C CA . HIS A 1 115 ? -21.100 13.389 -4.015 1.00 51.31 115 HIS A CA 1
ATOM 880 C C . HIS A 1 115 ? -21.998 14.560 -3.588 1.00 51.31 115 HIS A C 1
ATOM 882 O O . HIS A 1 115 ? -23.174 14.352 -3.306 1.00 51.31 115 HIS A O 1
ATOM 888 N N . SER A 1 116 ? -21.500 15.801 -3.577 1.00 46.81 116 SER A N 1
ATOM 889 C CA . SER A 1 116 ? -22.342 16.963 -3.256 1.00 46.81 116 SER A CA 1
ATOM 890 C C . SER A 1 116 ? -23.294 17.359 -4.392 1.00 46.81 116 SER A C 1
ATOM 892 O O . SER A 1 116 ? -24.315 17.989 -4.130 1.00 46.81 116 SER A O 1
ATOM 894 N N . LEU A 1 117 ? -23.007 16.950 -5.633 1.00 47.91 117 LEU A N 1
ATOM 895 C CA . LEU A 1 117 ? -23.842 17.207 -6.815 1.00 47.91 117 LEU A CA 1
ATOM 896 C C . LEU A 1 117 ? -24.913 16.134 -7.072 1.00 47.91 117 LEU A C 1
ATOM 898 O O . LEU A 1 117 ? -25.779 16.341 -7.911 1.00 47.91 117 LEU A O 1
ATOM 902 N N . THR A 1 118 ? -24.868 14.998 -6.370 1.00 44.53 118 THR A N 1
ATOM 903 C CA . THR A 1 118 ? -25.856 13.904 -6.499 1.00 44.53 118 THR A CA 1
ATOM 904 C C . THR A 1 118 ? -26.983 13.975 -5.462 1.00 44.53 118 THR A C 1
ATOM 906 O O . THR A 1 118 ? -27.904 13.162 -5.494 1.00 44.53 118 THR A O 1
ATOM 909 N N . HIS A 1 119 ? -26.939 14.970 -4.572 1.00 43.44 119 HIS A N 1
ATOM 910 C CA . HIS A 1 119 ? -27.982 15.276 -3.586 1.00 43.44 119 HIS A CA 1
ATOM 911 C C . HIS A 1 119 ? -28.765 16.570 -3.901 1.00 43.44 119 HIS A C 1
ATOM 913 O O . HIS A 1 119 ? -29.400 17.125 -3.003 1.00 43.44 119 HIS A O 1
ATOM 919 N N . TRP A 1 120 ? -28.756 17.011 -5.166 1.00 38.03 120 TRP A N 1
ATOM 920 C CA . TRP A 1 120 ? -29.625 18.060 -5.716 1.00 38.03 120 TRP A CA 1
ATOM 921 C C . TRP A 1 120 ? -30.345 17.563 -6.966 1.00 38.03 120 TRP A C 1
ATOM 923 O O . TRP A 1 120 ? -29.673 16.929 -7.810 1.00 38.03 120 TRP A O 1
#

Foldseek 3Di:
DLQPDAADADPLQCVLCVQAVQNDLVLGAHAPQCQVVPQVFDVVCLGHPFLVVVVVVPNSVPPRYDVPRDRDHDHQADWSAFGDPVNCVVVVHDSPHTHTGGHDPVVVVVVVVVVVVVVD

pLDDT: mean 86.54, std 14.38, range [38.03, 98.31]